Protein AF-A0A0F8XPE3-F1 (afdb_monomer_lite)

Sequence (80 aa):
MVKQIYDLICDADAIVHYNGTKFDMPILNQEFLFDSLDPPSSYANIDLLKTARKQFRLPSNKLDYVARYLGLGSKTKHMG

Foldseek 3Di:
DLVVVLVVQQPEQADEDACCVPPVVVVSVVVCVVVVHDPHHDHHYHHVLVVCVVPDPDPDSDPQSVCVVVVVDGDDDDPD

Organism: NCBI:txid412755

pLDDT: mean 93.81, std 9.0, range [42.91, 98.19]

Structure (mmCIF, N/CA/C/O backbone):
data_AF-A0A0F8XPE3-F1
#
_entry.id   AF-A0A0F8XPE3-F1
#
loop_
_atom_site.group_PDB
_atom_site.id
_atom_site.type_symbol
_atom_site.label_atom_id
_atom_site.label_alt_id
_atom_site.label_comp_id
_atom_site.label_asym_id
_atom_site.label_entity_id
_atom_site.label_seq_id
_atom_site.pdbx_PDB_ins_code
_atom_site.Cartn_x
_atom_site.Cartn_y
_atom_site.Cartn_z
_atom_site.occupancy
_atom_site.B_iso_or_equiv
_atom_site.auth_seq_id
_atom_site.auth_comp_id
_atom_site.auth_asym_id
_atom_site.auth_atom_id
_atom_site.pdbx_PDB_model_num
ATOM 1 N N . MET A 1 1 ? 14.267 -10.355 -9.146 1.00 83.12 1 MET A N 1
ATOM 2 C CA . MET A 1 1 ? 13.188 -10.102 -8.167 1.00 83.12 1 MET A CA 1
ATOM 3 C C . MET A 1 1 ? 12.388 -8.856 -8.534 1.00 83.12 1 MET A C 1
ATOM 5 O O . MET A 1 1 ? 11.205 -9.007 -8.789 1.00 83.12 1 MET A O 1
ATOM 9 N N . VAL A 1 2 ? 13.007 -7.670 -8.656 1.00 92.62 2 VAL A N 1
ATOM 10 C CA . VAL A 1 2 ? 12.319 -6.411 -9.039 1.00 92.62 2 VAL A CA 1
ATOM 11 C C . VAL A 1 2 ? 11.526 -6.549 -10.343 1.00 92.62 2 VAL A C 1
ATOM 13 O O . VAL A 1 2 ? 10.332 -6.280 -10.353 1.00 92.62 2 VAL A O 1
ATOM 16 N N . LYS A 1 3 ? 12.138 -7.097 -11.401 1.00 93.75 3 LYS A N 1
ATOM 17 C CA . LYS A 1 3 ? 11.447 -7.347 -12.677 1.00 93.75 3 LYS A CA 1
ATOM 18 C C . LYS A 1 3 ? 10.199 -8.237 -12.557 1.00 93.75 3 LYS A C 1
ATOM 20 O O . LYS A 1 3 ? 9.194 -7.963 -13.186 1.00 93.75 3 LYS A O 1
ATOM 25 N N . GLN A 1 4 ? 10.225 -9.262 -11.705 1.00 96.62 4 GLN A N 1
ATOM 26 C CA . GLN A 1 4 ? 9.053 -10.129 -11.508 1.00 96.62 4 GLN A CA 1
ATOM 27 C C . GLN A 1 4 ? 7.912 -9.385 -10.806 1.00 96.62 4 GLN A C 1
ATOM 29 O O . GLN A 1 4 ? 6.749 -9.615 -11.111 1.00 96.62 4 GLN A O 1
ATOM 34 N N . ILE A 1 5 ? 8.241 -8.487 -9.871 1.00 95.94 5 ILE A N 1
ATOM 35 C CA . ILE A 1 5 ? 7.248 -7.615 -9.233 1.00 95.94 5 ILE A CA 1
ATOM 36 C C . ILE A 1 5 ? 6.681 -6.637 -10.265 1.00 95.94 5 ILE A C 1
ATOM 38 O O . ILE A 1 5 ? 5.474 -6.437 -10.297 1.00 95.94 5 ILE A O 1
ATOM 42 N N . TYR A 1 6 ? 7.536 -6.067 -11.117 1.00 97.19 6 TYR A N 1
ATOM 43 C CA . TYR A 1 6 ? 7.116 -5.198 -12.212 1.00 97.19 6 TYR A CA 1
ATOM 44 C C . TYR A 1 6 ? 6.114 -5.897 -13.138 1.00 97.19 6 TYR A C 1
ATOM 46 O O . TYR A 1 6 ? 5.032 -5.368 -13.367 1.00 97.19 6 TYR A O 1
ATOM 54 N N . ASP A 1 7 ? 6.430 -7.113 -13.589 1.00 96.69 7 ASP A N 1
ATOM 55 C CA . ASP A 1 7 ? 5.556 -7.892 -14.470 1.00 96.69 7 ASP A CA 1
ATOM 56 C C . ASP A 1 7 ? 4.195 -8.182 -13.804 1.00 96.69 7 ASP A C 1
ATOM 58 O O . ASP A 1 7 ? 3.153 -8.002 -14.429 1.00 96.69 7 ASP A O 1
ATOM 62 N N . LEU A 1 8 ? 4.185 -8.545 -12.513 1.00 96.69 8 LEU A N 1
ATOM 63 C CA . LEU A 1 8 ? 2.947 -8.761 -11.746 1.00 96.69 8 LEU A CA 1
ATOM 64 C C . LEU A 1 8 ? 2.113 -7.488 -11.586 1.00 96.69 8 LEU A C 1
ATOM 66 O O . LEU A 1 8 ? 0.888 -7.542 -11.624 1.00 96.69 8 LEU A O 1
ATOM 70 N N . ILE A 1 9 ? 2.768 -6.348 -11.373 1.00 96.44 9 ILE A N 1
ATOM 71 C CA . ILE A 1 9 ? 2.099 -5.050 -11.282 1.00 96.44 9 ILE A CA 1
ATOM 72 C C . ILE A 1 9 ? 1.486 -4.676 -12.628 1.00 96.44 9 ILE A C 1
ATOM 74 O O . ILE A 1 9 ? 0.372 -4.165 -12.660 1.00 96.44 9 ILE A O 1
ATOM 78 N N . CYS A 1 10 ? 2.201 -4.936 -13.722 1.00 96.56 10 CYS A N 1
ATOM 79 C CA . CYS A 1 10 ? 1.739 -4.616 -15.064 1.00 96.56 10 CYS A CA 1
ATOM 80 C C . CYS A 1 10 ? 0.525 -5.452 -15.501 1.00 96.56 10 CYS A C 1
ATOM 82 O O . CYS A 1 10 ? -0.287 -4.962 -16.286 1.00 96.56 10 CYS A O 1
ATOM 84 N N . ASP A 1 11 ? 0.405 -6.681 -14.996 1.00 96.94 11 ASP A N 1
ATOM 85 C CA . ASP A 1 11 ? -0.720 -7.591 -15.258 1.00 96.94 11 ASP A CA 1
ATOM 86 C C . ASP A 1 11 ? -1.937 -7.331 -14.347 1.00 96.94 11 ASP A C 1
ATOM 88 O O . ASP A 1 11 ? -3.044 -7.786 -14.622 1.00 96.94 11 ASP A O 1
ATOM 92 N N . ALA A 1 12 ? -1.762 -6.595 -13.245 1.00 96.62 12 ALA A N 1
ATOM 93 C CA . ALA A 1 12 ? -2.811 -6.400 -12.252 1.00 96.62 12 ALA A CA 1
ATOM 94 C C . ALA A 1 12 ? -3.774 -5.255 -12.608 1.00 96.62 12 ALA A C 1
ATOM 96 O O . ALA A 1 12 ? -3.372 -4.101 -12.740 1.00 96.62 12 ALA A O 1
ATOM 97 N N . ASP A 1 13 ? -5.081 -5.529 -12.584 1.00 97.50 13 ASP A N 1
ATOM 98 C CA . ASP A 1 13 ? -6.108 -4.476 -12.647 1.00 97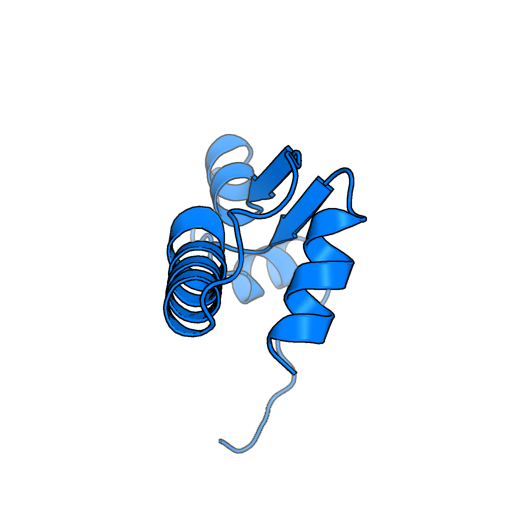.50 13 ASP A CA 1
ATOM 99 C C . ASP A 1 13 ? -6.102 -3.581 -11.395 1.00 97.50 13 ASP A C 1
ATOM 101 O O . ASP A 1 13 ? -6.414 -2.386 -11.441 1.00 97.50 13 ASP A O 1
ATOM 105 N N . ALA A 1 14 ? -5.781 -4.169 -10.238 1.00 97.25 14 ALA A N 1
ATOM 106 C CA . ALA A 1 14 ? -5.777 -3.493 -8.951 1.00 97.25 14 ALA A CA 1
ATOM 107 C C . ALA A 1 14 ? -4.706 -4.047 -8.009 1.00 97.25 14 A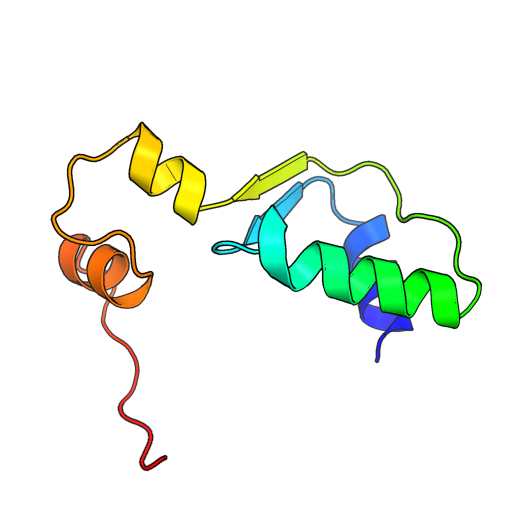LA A C 1
ATOM 109 O O . ALA A 1 14 ? -4.490 -5.253 -7.918 1.00 97.25 14 ALA A O 1
ATOM 110 N N . ILE A 1 15 ? -4.105 -3.154 -7.225 1.00 96.75 15 ILE A N 1
ATOM 111 C CA . ILE A 1 15 ? -3.119 -3.493 -6.199 1.00 96.75 15 ILE A CA 1
ATOM 112 C C . ILE A 1 15 ? -3.674 -3.109 -4.835 1.00 96.75 15 ILE A C 1
ATOM 114 O O . ILE A 1 15 ? -3.981 -1.941 -4.576 1.00 96.75 15 ILE A O 1
ATOM 118 N N . VAL A 1 16 ? -3.758 -4.101 -3.950 1.00 98.00 16 VAL A N 1
ATOM 119 C CA . VAL A 1 16 ? -4.207 -3.940 -2.566 1.00 98.00 16 VAL A CA 1
ATOM 120 C C . VAL A 1 16 ? -3.002 -4.005 -1.639 1.00 98.00 16 VAL A C 1
ATOM 122 O O . VAL A 1 16 ? -2.231 -4.959 -1.672 1.00 98.00 16 VAL A O 1
ATOM 125 N N . HIS A 1 17 ? -2.846 -3.003 -0.781 1.00 97.44 17 HIS A N 1
ATOM 126 C CA . HIS A 1 17 ? -1.750 -2.938 0.190 1.00 97.44 17 HIS A CA 1
ATOM 127 C C . HIS A 1 17 ? -2.175 -2.184 1.453 1.00 97.44 17 HIS A C 1
ATOM 129 O O . HIS A 1 17 ? -3.302 -1.694 1.566 1.00 97.44 17 HIS A O 1
ATOM 135 N N . TYR A 1 18 ? -1.271 -2.092 2.431 1.00 97.88 18 TYR A N 1
ATOM 136 C CA . TYR A 1 18 ? -1.500 -1.357 3.673 1.00 97.88 18 TYR A CA 1
ATOM 137 C C . TYR A 1 18 ? -0.457 -0.249 3.836 1.00 97.88 18 TYR A C 1
ATOM 139 O O . TYR A 1 18 ? 0.663 -0.522 4.255 1.00 97.88 18 TYR A O 1
ATOM 147 N N . ASN A 1 19 ? -0.837 1.007 3.562 1.00 97.56 19 ASN A N 1
ATOM 148 C CA . ASN A 1 19 ? 0.057 2.177 3.509 1.00 97.56 19 ASN A CA 1
ATOM 149 C C . ASN A 1 19 ? 1.067 2.177 2.342 1.00 97.56 19 ASN A C 1
ATOM 151 O O . ASN A 1 19 ? 1.988 2.998 2.314 1.00 97.56 19 ASN A O 1
ATOM 155 N N . GLY A 1 20 ? 0.878 1.319 1.342 1.00 97.19 20 GLY A N 1
ATOM 156 C CA . GLY A 1 20 ? 1.797 1.194 0.215 1.00 97.19 20 GLY A CA 1
ATOM 157 C C . GLY A 1 20 ? 1.752 2.335 -0.786 1.00 97.19 20 GLY A C 1
ATOM 158 O O . GLY A 1 20 ? 2.734 2.551 -1.487 1.00 97.19 20 GLY A O 1
ATOM 159 N N . THR A 1 21 ? 0.713 3.181 -0.788 1.00 96.44 21 THR A N 1
ATOM 160 C CA . THR A 1 21 ? 0.753 4.411 -1.596 1.00 96.44 21 THR A CA 1
ATOM 161 C C . THR A 1 21 ? 1.885 5.340 -1.140 1.00 96.44 21 THR A C 1
ATOM 163 O O . THR A 1 21 ? 2.394 6.121 -1.936 1.00 96.44 21 THR A O 1
ATOM 166 N N . LYS A 1 22 ? 2.255 5.298 0.147 1.00 96.19 22 LYS A N 1
ATOM 167 C CA . LYS A 1 22 ? 3.301 6.153 0.726 1.00 96.19 22 LYS A CA 1
ATOM 168 C C . LYS A 1 22 ? 4.639 5.444 0.927 1.00 96.19 22 LYS A C 1
ATOM 170 O O . LYS A 1 22 ? 5.607 6.129 1.237 1.00 96.19 22 LYS A O 1
ATOM 175 N N . PHE A 1 23 ? 4.683 4.118 0.813 1.00 96.75 23 PHE A N 1
ATOM 176 C CA . PHE A 1 23 ? 5.866 3.324 1.139 1.00 96.75 23 PHE A CA 1
ATOM 177 C C . PHE A 1 23 ? 6.242 2.373 0.000 1.00 96.75 23 PHE A C 1
ATOM 179 O O . PHE A 1 23 ? 7.186 2.662 -0.727 1.00 96.75 23 PHE A O 1
ATOM 186 N N . ASP A 1 24 ? 5.470 1.303 -0.202 1.00 96.31 24 ASP A N 1
ATOM 187 C CA . ASP A 1 24 ? 5.768 0.244 -1.171 1.00 96.31 24 ASP A CA 1
ATOM 188 C C . ASP A 1 24 ? 5.895 0.771 -2.609 1.00 96.31 24 ASP A C 1
ATOM 190 O O . ASP A 1 24 ? 6.922 0.568 -3.251 1.00 96.31 24 ASP A O 1
ATOM 194 N N . MET A 1 25 ? 4.889 1.499 -3.109 1.00 95.50 25 MET A N 1
ATOM 195 C CA . MET A 1 25 ? 4.886 1.975 -4.497 1.00 95.50 25 MET A CA 1
ATOM 196 C C . MET A 1 25 ? 5.988 3.005 -4.785 1.00 95.50 25 MET A C 1
ATOM 198 O O . MET A 1 25 ? 6.635 2.872 -5.818 1.00 95.50 25 MET A O 1
ATOM 202 N N . PRO A 1 26 ? 6.257 4.009 -3.921 1.00 96.12 26 PRO A N 1
ATOM 203 C CA . PRO A 1 26 ? 7.405 4.895 -4.109 1.00 96.12 26 PRO A CA 1
ATOM 204 C C . PRO A 1 26 ? 8.749 4.163 -4.186 1.00 96.12 26 PRO A C 1
ATOM 206 O O . PRO A 1 26 ? 9.551 4.492 -5.055 1.00 96.12 26 PRO A O 1
ATOM 209 N N . ILE A 1 27 ? 8.977 3.166 -3.321 1.00 96.88 27 ILE A N 1
ATOM 210 C CA . ILE A 1 27 ? 10.213 2.371 -3.337 1.00 96.88 27 ILE A CA 1
ATOM 211 C C . ILE A 1 27 ? 10.296 1.562 -4.632 1.00 96.88 27 ILE A C 1
ATOM 213 O O . ILE A 1 27 ? 11.295 1.638 -5.334 1.00 96.88 27 ILE A O 1
ATOM 217 N N . LEU A 1 28 ? 9.230 0.847 -5.001 1.00 96.31 28 LEU A N 1
ATOM 218 C CA . LEU A 1 28 ? 9.206 0.056 -6.232 1.00 96.31 28 LEU A CA 1
ATOM 219 C C . LEU A 1 28 ? 9.409 0.922 -7.479 1.00 96.31 28 LEU A C 1
ATOM 221 O O . LEU A 1 28 ? 10.207 0.568 -8.334 1.00 96.31 28 LEU A O 1
ATOM 225 N N . ASN A 1 29 ? 8.765 2.086 -7.558 1.00 95.44 29 ASN A N 1
ATOM 226 C CA . ASN A 1 29 ? 8.947 3.008 -8.679 1.00 95.44 29 ASN A CA 1
ATOM 227 C C . ASN A 1 29 ? 10.381 3.553 -8.761 1.00 95.44 29 ASN A C 1
ATOM 229 O O . ASN A 1 29 ? 10.883 3.759 -9.862 1.00 95.44 29 ASN A O 1
ATOM 233 N N . GLN A 1 30 ? 11.041 3.783 -7.620 1.00 96.62 30 GLN A N 1
ATOM 234 C CA . GLN A 1 30 ? 12.456 4.152 -7.597 1.00 96.62 30 GLN A CA 1
ATOM 235 C C . GLN A 1 30 ? 13.330 3.022 -8.157 1.00 96.62 30 GLN A C 1
ATOM 237 O O . GLN A 1 30 ? 14.207 3.292 -8.974 1.00 96.62 30 GLN A O 1
ATOM 242 N N . GLU A 1 31 ? 13.082 1.775 -7.753 1.00 97.31 31 GLU A N 1
ATOM 243 C CA . GLU A 1 31 ? 13.805 0.605 -8.271 1.00 97.31 31 GLU A CA 1
ATOM 244 C C . GLU A 1 31 ? 13.555 0.407 -9.776 1.00 97.31 31 GLU A C 1
ATOM 246 O O . GLU A 1 31 ? 14.492 0.175 -10.532 1.00 97.31 31 GLU A O 1
ATOM 251 N N . PHE A 1 32 ? 12.314 0.582 -10.244 1.00 96.88 32 PHE A N 1
ATOM 252 C CA . PHE A 1 32 ? 11.983 0.511 -11.672 1.00 96.88 32 PHE A CA 1
ATOM 253 C C . PHE A 1 32 ? 12.728 1.575 -12.476 1.00 96.88 32 PHE A C 1
ATOM 255 O O . PHE A 1 32 ? 13.296 1.272 -13.522 1.00 96.88 32 PHE A O 1
ATOM 262 N N . LEU A 1 33 ? 12.790 2.802 -11.953 1.00 96.44 33 LEU A N 1
ATOM 263 C CA . LEU A 1 33 ? 13.546 3.883 -12.573 1.00 96.44 33 LEU A CA 1
ATOM 264 C C . LEU A 1 33 ? 15.050 3.573 -12.623 1.00 96.44 33 LEU A C 1
ATOM 266 O O . LEU A 1 33 ? 15.688 3.839 -13.639 1.00 96.44 33 LEU A O 1
ATOM 270 N N . PHE A 1 34 ? 15.615 3.010 -11.550 1.00 96.88 34 PHE A N 1
ATOM 271 C CA . PHE A 1 34 ? 17.024 2.609 -11.504 1.00 96.88 34 PHE A CA 1
ATOM 272 C C . PHE A 1 34 ? 17.347 1.536 -12.555 1.00 96.88 34 PHE A C 1
ATOM 274 O O . PHE A 1 34 ? 18.343 1.652 -13.269 1.00 96.88 34 PHE A O 1
ATOM 281 N N . ASP A 1 35 ? 16.458 0.556 -12.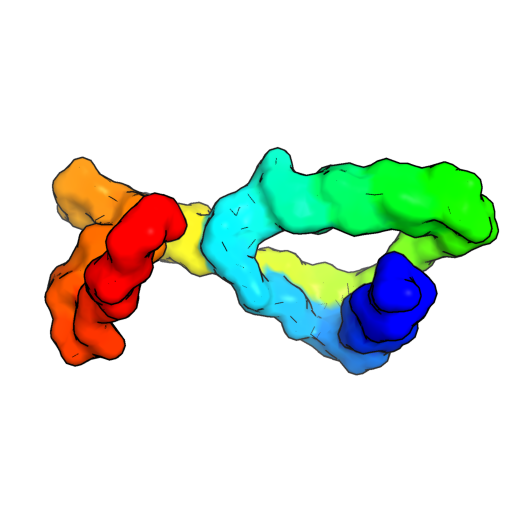721 1.00 96.56 35 ASP A N 1
ATOM 282 C CA . ASP A 1 35 ? 16.582 -0.519 -13.710 1.00 96.56 35 ASP A CA 1
ATOM 283 C C . ASP A 1 35 ? 16.203 -0.087 -15.144 1.00 96.56 35 ASP A C 1
ATOM 285 O O . ASP A 1 35 ? 16.169 -0.918 -16.054 1.00 96.56 35 ASP A O 1
ATOM 289 N N . SER A 1 36 ? 15.943 1.208 -15.379 1.00 96.38 36 SER A N 1
ATOM 290 C CA . SER A 1 36 ? 15.503 1.754 -16.676 1.00 96.38 36 SER A CA 1
ATOM 291 C C . SER A 1 36 ? 14.236 1.081 -17.225 1.00 96.38 36 SER A C 1
ATOM 293 O O . SER A 1 36 ? 14.072 0.936 -18.436 1.00 96.38 36 SER A O 1
ATOM 295 N N . LEU A 1 37 ? 13.347 0.656 -16.327 1.00 95.56 37 LEU A N 1
ATOM 296 C CA . LEU A 1 37 ? 12.016 0.176 -16.669 1.00 95.56 37 LEU A CA 1
ATOM 297 C C . LEU A 1 37 ? 11.069 1.369 -16.806 1.00 95.56 37 LEU A C 1
ATOM 299 O O . LEU A 1 37 ? 11.111 2.315 -16.013 1.00 95.56 37 LEU A O 1
ATOM 303 N N . ASP A 1 38 ? 10.186 1.305 -17.797 1.00 94.38 38 ASP A N 1
ATOM 304 C CA . ASP A 1 38 ? 9.112 2.282 -17.944 1.00 94.38 38 ASP A CA 1
ATOM 305 C C . ASP A 1 38 ? 8.182 2.252 -16.724 1.00 94.38 38 ASP A C 1
ATOM 307 O O . ASP A 1 38 ? 8.091 1.226 -16.043 1.00 94.38 38 ASP A O 1
ATOM 311 N N . PRO A 1 39 ? 7.435 3.333 -16.439 1.00 91.88 39 PRO A N 1
ATOM 312 C CA . PRO A 1 39 ? 6.381 3.283 -15.436 1.00 91.88 39 PRO A CA 1
ATOM 313 C C . PRO A 1 39 ? 5.456 2.078 -15.679 1.00 91.88 39 PRO A C 1
ATOM 315 O O . PRO A 1 39 ? 5.116 1.805 -16.833 1.00 91.88 39 PRO A O 1
ATOM 318 N N . PRO A 1 40 ? 5.052 1.347 -14.625 1.00 93.88 40 PRO A N 1
ATOM 319 C CA . PRO A 1 40 ? 4.147 0.216 -14.783 1.00 93.88 40 PRO A CA 1
ATOM 320 C C . PRO A 1 40 ? 2.821 0.636 -15.431 1.00 93.88 40 PRO A C 1
ATOM 322 O O . PRO A 1 40 ? 2.448 1.815 -15.405 1.00 93.88 40 PRO A O 1
ATOM 325 N N . SER A 1 41 ? 2.086 -0.340 -15.973 1.00 92.31 41 SER A N 1
ATOM 326 C CA . SER A 1 41 ? 0.751 -0.113 -16.538 1.00 92.31 41 SER A CA 1
ATOM 327 C C . SER A 1 41 ? -0.205 0.520 -15.510 1.00 92.31 41 SER A C 1
ATOM 329 O O . SER A 1 41 ? 0.032 0.516 -14.299 1.00 92.31 41 SER A O 1
ATOM 331 N N . SER A 1 42 ? -1.297 1.122 -15.986 1.00 93.12 42 SER A N 1
ATOM 332 C CA . SER A 1 42 ? -2.280 1.737 -15.094 1.00 93.12 42 SER A CA 1
ATOM 333 C C . SER A 1 42 ? -3.033 0.678 -14.287 1.00 93.12 42 SER A C 1
ATOM 335 O O . SER A 1 42 ? -3.701 -0.168 -14.872 1.00 93.12 42 SER A O 1
ATOM 337 N N . TYR A 1 43 ? -3.021 0.808 -12.962 1.00 94.88 43 TYR A N 1
ATOM 338 C CA . TYR A 1 43 ? -3.762 -0.052 -12.036 1.00 94.88 43 TYR A CA 1
ATOM 339 C C . TYR A 1 43 ? -4.565 0.776 -11.026 1.00 94.88 43 TYR A C 1
ATOM 341 O O . TYR A 1 43 ? -4.208 1.905 -10.666 1.00 94.88 43 TYR A O 1
ATOM 349 N N . ALA A 1 44 ? -5.639 0.195 -10.493 1.00 96.56 44 ALA A N 1
ATOM 350 C CA . ALA A 1 44 ? -6.352 0.764 -9.359 1.00 96.56 44 ALA A CA 1
ATOM 351 C C . ALA A 1 44 ? -5.545 0.568 -8.064 1.00 96.56 44 ALA A C 1
ATOM 353 O O . ALA A 1 44 ? -5.187 -0.545 -7.686 1.00 96.56 44 ALA A O 1
ATOM 354 N N . ASN A 1 45 ? -5.269 1.654 -7.340 1.00 95.25 45 ASN A N 1
ATOM 355 C CA . ASN A 1 45 ? -4.527 1.588 -6.081 1.00 95.25 45 ASN A CA 1
ATOM 356 C C . ASN A 1 45 ? -5.487 1.557 -4.879 1.00 95.25 45 ASN A C 1
ATOM 358 O O . ASN A 1 45 ? -6.164 2.547 -4.592 1.00 95.25 45 ASN A O 1
ATOM 362 N N . ILE A 1 46 ? -5.519 0.437 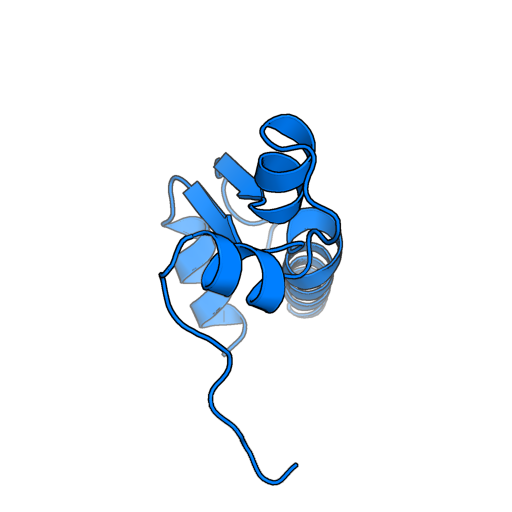-4.153 1.00 98.06 46 ILE A N 1
ATOM 363 C CA . ILE A 1 46 ? -6.400 0.220 -3.000 1.00 98.06 46 ILE A CA 1
ATOM 364 C C . ILE A 1 46 ? -5.560 0.187 -1.716 1.00 98.06 46 ILE A C 1
ATOM 366 O O . ILE A 1 46 ? -5.012 -0.840 -1.319 1.00 98.06 46 ILE A O 1
ATOM 370 N N . ASP A 1 47 ? -5.478 1.335 -1.040 1.00 98.19 47 ASP A N 1
ATOM 371 C CA . ASP A 1 47 ? -4.781 1.471 0.244 1.00 98.19 47 ASP A CA 1
ATOM 372 C C . ASP A 1 47 ? -5.726 1.194 1.421 1.00 98.19 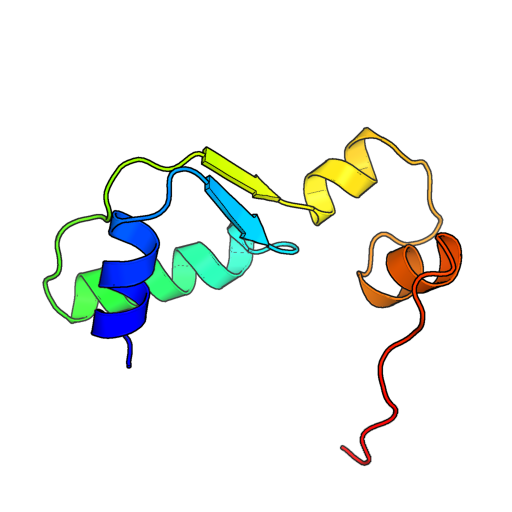47 ASP A C 1
ATOM 374 O O . ASP A 1 47 ? -6.618 1.993 1.750 1.00 98.19 47 ASP A O 1
ATOM 378 N N . LEU A 1 48 ? -5.508 0.072 2.102 1.00 98.06 48 LEU A N 1
ATOM 379 C CA . LEU A 1 48 ? -6.319 -0.341 3.242 1.00 98.06 48 LEU A CA 1
ATOM 380 C C . LEU A 1 48 ? -6.144 0.572 4.463 1.00 98.06 48 LEU A C 1
ATOM 382 O O . LEU A 1 48 ? -7.090 0.720 5.235 1.00 98.06 48 LEU A O 1
ATOM 386 N N . LEU A 1 49 ? -5.008 1.266 4.621 1.00 98.12 49 LEU A N 1
ATOM 387 C CA . LEU A 1 49 ? -4.845 2.240 5.705 1.00 98.12 49 LEU A CA 1
ATOM 388 C C . LEU A 1 49 ? -5.751 3.457 5.487 1.00 98.12 49 LEU A C 1
ATOM 390 O O . LEU A 1 49 ? -6.390 3.943 6.425 1.00 98.12 49 LEU A O 1
ATOM 394 N N . LYS A 1 50 ? -5.807 3.971 4.253 1.00 97.94 50 LYS A N 1
ATOM 395 C CA . LYS A 1 50 ? -6.718 5.075 3.905 1.00 97.94 50 LYS A CA 1
ATOM 396 C C . LYS A 1 50 ? -8.170 4.636 4.043 1.00 97.94 50 LYS A C 1
ATOM 398 O O . LYS A 1 50 ? -8.977 5.380 4.595 1.00 97.94 50 LYS A O 1
ATOM 403 N N . THR A 1 51 ? -8.476 3.419 3.599 1.00 97.88 51 THR A N 1
ATOM 404 C CA . THR A 1 51 ? -9.810 2.824 3.723 1.00 97.88 51 THR A CA 1
ATOM 405 C C . THR A 1 51 ? -10.233 2.718 5.187 1.00 97.88 51 THR A C 1
ATOM 407 O O . THR A 1 51 ? -11.294 3.226 5.540 1.00 97.88 51 THR A O 1
ATOM 410 N N . ALA A 1 52 ? -9.385 2.173 6.066 1.00 97.81 52 ALA A N 1
ATOM 411 C CA . ALA A 1 52 ? -9.680 2.059 7.493 1.00 97.81 52 ALA A CA 1
ATOM 412 C C . ALA A 1 52 ? -9.953 3.426 8.143 1.00 97.81 52 ALA A C 1
ATOM 414 O O . ALA A 1 52 ? -10.944 3.584 8.850 1.00 97.81 52 ALA A O 1
ATOM 415 N N . ARG A 1 53 ? -9.134 4.440 7.827 1.00 97.44 53 ARG A N 1
ATOM 416 C CA . ARG A 1 53 ? -9.320 5.821 8.310 1.00 97.44 53 ARG A CA 1
ATOM 417 C C . ARG A 1 53 ? -10.610 6.473 7.817 1.00 97.44 53 ARG A C 1
ATOM 419 O O . ARG A 1 53 ? -11.177 7.288 8.534 1.00 97.44 53 ARG A O 1
ATOM 426 N N . LYS A 1 54 ? -11.029 6.167 6.586 1.00 97.94 54 LYS A N 1
ATOM 427 C CA . LYS A 1 54 ? -12.253 6.714 5.988 1.00 97.94 54 LYS A CA 1
ATOM 428 C C . LYS A 1 54 ? -13.503 6.077 6.593 1.00 97.94 54 LYS A C 1
ATOM 430 O O . LYS A 1 54 ? -14.477 6.782 6.821 1.00 97.94 54 LYS A O 1
ATOM 435 N N . GLN A 1 55 ? -13.474 4.765 6.814 1.00 97.50 55 GLN A N 1
ATOM 436 C CA . GLN A 1 55 ? -14.665 4.003 7.193 1.00 97.50 55 GLN A CA 1
ATOM 437 C C . GLN A 1 55 ? -14.865 3.877 8.703 1.00 97.50 55 GLN A C 1
ATOM 439 O O . GLN A 1 55 ? -15.998 3.726 9.153 1.00 97.50 55 GLN A O 1
ATOM 444 N N . PHE A 1 56 ? -13.794 3.936 9.499 1.00 96.31 56 PHE A N 1
ATOM 445 C CA . PHE A 1 56 ? -13.867 3.622 10.922 1.00 96.31 56 PHE A CA 1
ATOM 446 C C . PHE A 1 56 ? -13.218 4.696 11.796 1.00 96.31 56 PHE A C 1
ATOM 448 O O . PHE A 1 56 ? -12.191 5.284 11.459 1.00 96.31 56 PHE A O 1
ATOM 455 N N . ARG A 1 57 ? -13.773 4.885 12.998 1.00 96.31 57 ARG A N 1
ATOM 456 C CA . ARG A 1 57 ? -13.190 5.719 14.060 1.00 96.31 57 ARG A CA 1
ATOM 457 C C . ARG A 1 57 ? -12.464 4.851 15.093 1.00 96.31 57 ARG A C 1
ATOM 459 O O . ARG A 1 57 ? -12.810 4.850 16.271 1.00 96.31 57 ARG A O 1
ATOM 466 N N . LEU A 1 58 ? -11.485 4.069 14.635 1.00 97.00 58 LEU A N 1
ATOM 467 C CA . LEU A 1 58 ? -10.709 3.177 15.503 1.00 97.00 58 LEU A CA 1
ATOM 468 C C . LEU A 1 58 ? -9.651 3.945 16.315 1.00 97.00 58 LEU A C 1
ATOM 470 O O . LEU A 1 58 ? -9.042 4.879 15.785 1.00 97.00 58 LEU A O 1
ATOM 474 N N . PRO A 1 59 ? -9.347 3.516 17.556 1.00 97.50 59 PRO A N 1
ATOM 475 C CA . PRO A 1 59 ? -8.247 4.072 18.352 1.00 97.50 59 PRO A CA 1
ATOM 476 C C . PRO A 1 59 ? -6.876 3.974 17.670 1.00 97.50 59 PRO A C 1
ATOM 478 O O . PRO A 1 59 ? -5.999 4.806 17.891 1.00 97.50 59 PRO A O 1
ATOM 481 N N . SER A 1 60 ? -6.676 2.959 16.828 1.00 97.50 60 SER A N 1
ATOM 482 C CA . SER A 1 60 ? -5.484 2.821 16.001 1.00 97.50 60 SER A CA 1
ATOM 483 C C . SER A 1 60 ? -5.845 2.280 14.626 1.00 97.50 60 SER A C 1
ATOM 485 O O . SER A 1 60 ? -6.682 1.397 14.493 1.00 97.50 60 SER A O 1
ATOM 487 N N . ASN A 1 61 ? -5.152 2.778 13.604 1.00 97.75 61 ASN A N 1
ATOM 488 C CA . ASN A 1 61 ? -5.241 2.270 12.236 1.00 97.75 61 ASN A CA 1
ATOM 489 C C . ASN A 1 61 ? -3.988 1.468 11.855 1.00 97.75 61 ASN A C 1
ATOM 491 O O . ASN A 1 61 ? -3.612 1.410 10.690 1.00 97.75 61 ASN A O 1
ATOM 495 N N . LYS A 1 62 ? -3.270 0.889 12.821 1.00 96.12 62 LYS A N 1
ATOM 496 C CA . LYS A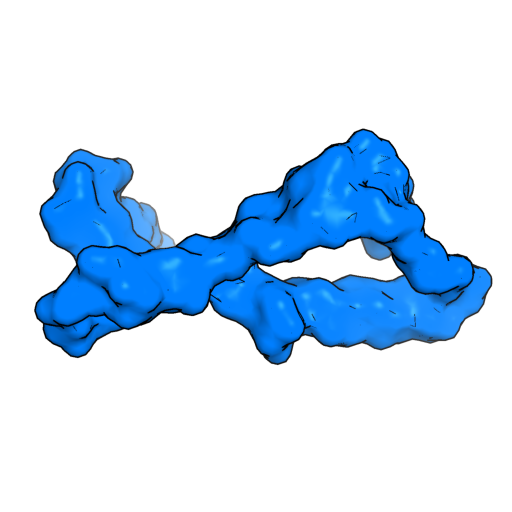 1 62 ? -2.209 -0.082 12.513 1.00 96.12 62 LYS A CA 1
ATOM 497 C C . LYS A 1 62 ? -2.857 -1.386 12.047 1.00 96.12 62 LYS A C 1
ATOM 499 O O . LYS A 1 62 ? -3.830 -1.806 12.664 1.00 96.12 62 LYS A O 1
ATOM 504 N N . LEU A 1 63 ? -2.286 -2.040 11.031 1.00 95.94 63 LEU A N 1
ATOM 505 C CA . LEU A 1 63 ? -2.829 -3.283 10.461 1.00 95.94 63 LEU A CA 1
ATOM 506 C C . LEU A 1 63 ? -3.155 -4.323 11.539 1.00 95.94 63 LEU A C 1
ATOM 508 O O . LEU A 1 63 ? -4.266 -4.829 11.576 1.00 95.94 63 LEU A O 1
ATOM 512 N N . ASP A 1 64 ? -2.227 -4.571 12.466 1.00 95.44 64 ASP A N 1
ATOM 513 C CA . ASP A 1 64 ? -2.443 -5.515 13.571 1.00 95.44 64 ASP A CA 1
ATOM 514 C C . ASP A 1 64 ? -3.628 -5.128 14.475 1.00 95.44 64 ASP A C 1
ATOM 516 O O . ASP A 1 64 ? -4.383 -5.992 14.908 1.00 95.44 64 ASP A O 1
ATOM 520 N N . TYR A 1 65 ? -3.823 -3.831 14.743 1.00 96.56 65 TYR A N 1
ATOM 521 C CA . TYR A 1 65 ? -4.963 -3.374 15.539 1.00 96.56 65 TYR A CA 1
ATOM 522 C C . TYR A 1 65 ? -6.275 -3.594 14.786 1.00 96.56 65 TYR A C 1
ATOM 524 O O . TYR A 1 65 ? -7.222 -4.124 15.358 1.00 96.56 65 TYR A O 1
ATOM 532 N N . VAL A 1 66 ? -6.321 -3.216 13.504 1.00 96.56 66 VAL A N 1
ATOM 533 C CA . VAL A 1 66 ? -7.506 -3.390 12.654 1.00 96.56 66 VAL A CA 1
ATOM 534 C C . VAL A 1 66 ? -7.851 -4.875 12.513 1.00 96.56 66 VAL A C 1
ATOM 536 O O . VAL A 1 66 ? -9.000 -5.248 12.717 1.00 96.56 66 VAL A O 1
ATOM 539 N N . ALA A 1 67 ? -6.863 -5.734 12.252 1.00 95.75 67 ALA A N 1
ATOM 540 C CA . ALA A 1 67 ? -7.058 -7.178 12.134 1.00 95.75 67 ALA A CA 1
ATOM 541 C C . ALA A 1 67 ? -7.621 -7.793 13.424 1.00 95.75 67 ALA A C 1
ATOM 543 O O . ALA A 1 67 ? -8.609 -8.526 13.371 1.00 95.75 67 ALA A O 1
ATOM 544 N N . ARG A 1 68 ? -7.060 -7.431 14.588 1.00 95.38 68 ARG A N 1
ATOM 545 C CA . ARG A 1 68 ? -7.571 -7.887 15.889 1.00 95.38 68 ARG A CA 1
ATOM 546 C C . ARG A 1 68 ? -8.981 -7.383 16.163 1.00 95.38 68 ARG A C 1
ATOM 548 O O . ARG A 1 68 ? -9.817 -8.157 16.614 1.00 95.38 68 ARG A O 1
ATOM 555 N N . TYR A 1 69 ? -9.247 -6.108 15.880 1.00 95.69 69 TYR A N 1
ATOM 556 C CA . TYR A 1 69 ? -10.567 -5.508 16.068 1.00 95.69 69 TYR A CA 1
ATOM 557 C C . TYR A 1 69 ? -11.640 -6.200 15.214 1.00 95.69 69 TYR A C 1
ATOM 559 O O . TYR A 1 69 ? -12.759 -6.395 15.675 1.00 95.69 69 TYR A O 1
ATOM 567 N N . LEU A 1 70 ? -11.287 -6.617 13.994 1.00 95.31 70 LEU A N 1
ATOM 568 C CA . LEU A 1 70 ? -12.167 -7.356 13.084 1.00 95.31 70 LEU A CA 1
ATOM 569 C C . LEU A 1 70 ? -12.232 -8.869 13.368 1.00 95.31 70 LEU A C 1
ATOM 571 O O . LEU A 1 70 ? -12.915 -9.586 12.644 1.00 95.31 70 LEU A O 1
ATOM 575 N N . GLY A 1 71 ? -11.516 -9.379 14.376 1.00 95.94 71 GLY A N 1
ATOM 576 C CA . GLY A 1 71 ? -11.475 -10.813 14.682 1.00 95.94 71 GLY A CA 1
ATOM 577 C C . GLY A 1 71 ? -10.722 -11.666 13.651 1.00 95.94 71 GLY A C 1
ATOM 578 O O . GLY A 1 71 ? -10.870 -12.883 13.650 1.00 95.94 71 GLY A O 1
ATOM 579 N N . LEU A 1 72 ? -9.903 -11.054 12.788 1.00 93.88 72 LEU A N 1
ATOM 580 C CA . LEU A 1 72 ? -9.154 -11.735 11.719 1.00 93.88 72 LEU A CA 1
ATOM 581 C C . LEU A 1 72 ? -7.837 -12.366 12.201 1.00 93.88 72 LEU A C 1
ATOM 583 O O . LEU A 1 72 ? -7.175 -13.076 11.448 1.00 93.88 72 LEU A O 1
ATOM 587 N N . GLY A 1 73 ? -7.443 -12.091 13.445 1.00 90.19 73 GLY A N 1
ATOM 588 C CA . GLY A 1 73 ? -6.212 -12.584 14.058 1.00 90.19 73 GLY A CA 1
ATOM 589 C C . GLY A 1 73 ? -5.262 -11.461 14.464 1.00 90.19 73 GLY A C 1
ATOM 590 O O . GLY A 1 73 ? -5.619 -10.284 14.498 1.00 90.19 73 GLY A O 1
ATOM 591 N N . SER A 1 74 ? -4.037 -11.838 14.811 1.00 87.81 74 SER A N 1
ATOM 592 C CA . SER A 1 74 ? -2.973 -10.925 15.229 1.00 87.81 74 SER A CA 1
ATOM 593 C C . SER A 1 74 ? -1.662 -11.298 14.558 1.00 87.81 74 SER A C 1
ATOM 595 O O . SER A 1 74 ? -1.507 -12.428 14.092 1.00 87.81 74 SER A O 1
ATOM 597 N N . LYS A 1 75 ? -0.686 -10.385 14.577 1.00 82.69 75 LYS A N 1
ATOM 598 C CA . LYS A 1 75 ? 0.687 -10.723 14.195 1.00 82.69 75 LYS A CA 1
ATOM 599 C C . LYS A 1 75 ? 1.147 -11.985 14.923 1.00 82.69 75 LYS A C 1
ATOM 601 O O . LYS A 1 75 ? 1.026 -12.092 16.147 1.00 82.69 75 LYS A O 1
ATOM 606 N N . THR A 1 76 ? 1.703 -12.921 14.163 1.00 81.81 76 THR A N 1
ATOM 607 C CA . THR A 1 76 ? 2.470 -14.036 14.708 1.00 81.81 76 THR A CA 1
ATOM 608 C C . THR A 1 76 ? 3.630 -13.464 15.515 1.00 81.81 76 THR A C 1
ATOM 610 O O . THR A 1 76 ? 4.344 -12.569 15.056 1.00 81.81 76 THR A O 1
ATOM 613 N N . LYS A 1 77 ? 3.797 -13.934 16.756 1.00 77.94 77 LYS A N 1
ATOM 614 C CA . LYS A 1 77 ? 4.955 -13.554 17.567 1.00 77.94 77 LYS A CA 1
ATOM 615 C C . LYS A 1 77 ? 6.197 -14.153 16.914 1.00 77.94 77 LYS A C 1
ATOM 617 O O . LYS A 1 77 ? 6.409 -15.358 16.999 1.00 77.94 77 LYS A O 1
ATOM 622 N N . HIS A 1 78 ? 7.003 -13.315 16.278 1.00 68.00 78 HIS A N 1
ATOM 623 C CA . HIS A 1 78 ? 8.365 -13.666 15.903 1.00 68.00 78 HIS A CA 1
ATOM 624 C C . HIS A 1 78 ? 9.309 -13.200 17.015 1.00 68.00 78 HIS A C 1
ATOM 626 O O . HIS A 1 78 ? 9.123 -12.128 17.592 1.00 68.00 78 HIS A O 1
ATOM 632 N N . MET A 1 79 ? 10.280 -14.043 17.364 1.00 49.62 79 MET A N 1
ATOM 633 C CA . MET A 1 79 ? 11.391 -13.671 18.241 1.00 49.62 79 MET A CA 1
ATOM 634 C C . MET A 1 79 ? 12.356 -12.799 17.421 1.00 49.62 79 MET A C 1
ATOM 636 O O . MET A 1 79 ? 13.329 -13.322 16.888 1.00 49.62 79 MET A O 1
ATOM 640 N N . GLY A 1 80 ? 12.051 -11.506 17.264 1.00 42.91 80 GLY A N 1
ATOM 641 C CA . GLY A 1 80 ? 12.881 -10.545 16.520 1.00 42.91 80 GLY A CA 1
ATOM 642 C C . GLY A 1 80 ? 12.117 -9.810 15.436 1.00 42.91 80 GLY A C 1
ATOM 643 O O . GLY A 1 80 ? 11.822 -10.449 14.405 1.00 42.91 80 GLY A O 1
#

Secondary structure (DSSP, 8-state):
-HHHHHHHHHH-SEEEESSTTTTHHHHHHHHHHHTTPPPPPP-EEEEHHHHHHHH---S---HHHHHHHTTS--------

InterPro domains:
  IPR012337 Ribonuclease H-like superfamily [SSF53098] (2-74)
  IPR036397 Ribonuclease H superfamily [G3DSA:3.30.420.10] (1-80)
  IPR038720 YprB, ribonuclease H-like domain [PF13482] (3-75)

Radius of gyration: 15.37 Å; chains: 1; bounding box: 32×21×36 Å